Protein AF-A0ABD5U3G5-F1 (afdb_monomer_lite)

Structure (mmCIF, N/CA/C/O backbone):
data_AF-A0ABD5U3G5-F1
#
_entry.id   AF-A0ABD5U3G5-F1
#
loop_
_atom_site.group_PDB
_atom_site.id
_atom_site.type_symbol
_atom_site.label_atom_id
_atom_site.label_alt_id
_atom_site.label_comp_id
_atom_site.label_asym_id
_atom_site.label_entity_id
_atom_site.label_seq_id
_atom_site.pdbx_PDB_ins_code
_atom_site.Cartn_x
_atom_site.Cartn_y
_atom_site.Cartn_z
_atom_site.occupancy
_atom_site.B_iso_or_equiv
_atom_site.auth_seq_id
_atom_site.auth_comp_id
_atom_site.auth_asym_id
_atom_site.auth_atom_id
_atom_site.pdbx_PDB_model_num
ATOM 1 N N . MET A 1 1 ? -28.315 13.742 -35.096 1.00 43.50 1 MET A N 1
ATOM 2 C CA . MET A 1 1 ? -27.870 12.475 -34.484 1.00 43.50 1 MET A CA 1
ATOM 3 C C . MET A 1 1 ? -26.428 12.703 -34.050 1.00 43.50 1 MET A C 1
ATOM 5 O O . MET A 1 1 ? -25.585 12.819 -34.932 1.00 43.50 1 MET A O 1
ATOM 9 N N . PRO A 1 2 ? -26.158 12.966 -32.762 1.00 49.44 2 PRO A N 1
ATOM 10 C CA . PRO A 1 2 ? -24.790 13.117 -32.266 1.00 49.44 2 PRO A CA 1
ATOM 11 C C . PRO A 1 2 ? -24.077 11.754 -32.310 1.00 49.44 2 PRO A C 1
ATOM 13 O O . PRO A 1 2 ? -24.725 10.754 -32.003 1.00 49.44 2 PRO A O 1
ATOM 16 N N . PRO A 1 3 ? -22.793 11.673 -32.699 1.00 49.41 3 PRO A N 1
ATOM 17 C CA . PRO A 1 3 ? -22.022 10.458 -32.494 1.00 49.41 3 PRO A CA 1
ATOM 18 C C . PRO A 1 3 ? -21.779 10.291 -30.993 1.00 49.41 3 PRO A C 1
ATOM 20 O O . PRO A 1 3 ? -21.272 11.191 -30.320 1.00 49.41 3 PRO A O 1
ATOM 23 N N . GLU A 1 4 ? -22.221 9.149 -30.482 1.00 47.16 4 GLU A N 1
ATOM 24 C CA . GLU A 1 4 ? -21.995 8.691 -29.122 1.00 47.16 4 GLU A CA 1
ATOM 25 C C . GLU A 1 4 ? -20.489 8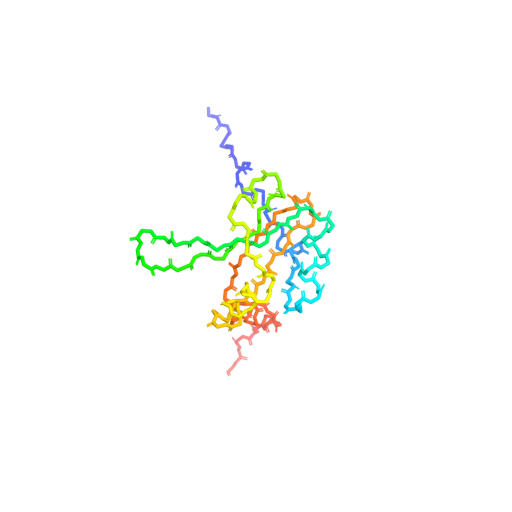.679 -28.853 1.00 47.16 4 GLU A C 1
ATOM 27 O O . GLU A 1 4 ? -19.680 8.172 -29.632 1.00 47.16 4 GLU A O 1
ATOM 32 N N . ASN A 1 5 ? -20.105 9.364 -27.783 1.00 41.62 5 ASN A N 1
ATOM 33 C CA . ASN A 1 5 ? -18.726 9.545 -27.380 1.00 41.62 5 ASN A CA 1
ATOM 34 C C . ASN A 1 5 ? -18.266 8.249 -26.688 1.00 41.62 5 ASN A C 1
ATOM 36 O O . ASN A 1 5 ? -18.195 8.179 -25.466 1.00 41.62 5 ASN A O 1
ATOM 40 N N . ASP A 1 6 ? -17.974 7.215 -27.481 1.00 45.47 6 ASP A N 1
ATOM 41 C CA . ASP A 1 6 ? -17.395 5.916 -27.081 1.00 45.47 6 ASP A CA 1
ATOM 42 C C . ASP A 1 6 ? -15.924 6.029 -26.605 1.00 45.47 6 ASP A C 1
ATOM 44 O O . ASP A 1 6 ? -15.145 5.077 -26.643 1.00 45.47 6 ASP A O 1
ATOM 48 N N . THR A 1 7 ? -15.498 7.209 -26.146 1.00 48.06 7 THR A N 1
ATOM 49 C CA . THR A 1 7 ? -14.102 7.478 -25.764 1.00 48.06 7 THR A CA 1
ATOM 50 C C . THR A 1 7 ? -13.789 7.061 -24.318 1.00 48.06 7 THR A C 1
ATOM 52 O O . THR A 1 7 ? -12.621 6.986 -23.950 1.00 48.06 7 THR A O 1
ATOM 55 N N . ASP A 1 8 ? -14.791 6.703 -23.505 1.00 43.62 8 ASP A N 1
ATOM 56 C CA . ASP A 1 8 ? -14.601 6.314 -22.091 1.00 43.62 8 ASP A CA 1
ATOM 57 C C . ASP A 1 8 ? -14.255 4.821 -21.889 1.00 43.62 8 ASP A C 1
ATOM 59 O O . ASP A 1 8 ? -14.108 4.332 -20.773 1.00 43.62 8 ASP A O 1
ATOM 63 N N . ARG A 1 9 ? -14.095 4.059 -22.979 1.00 43.69 9 ARG A N 1
ATOM 64 C CA . ARG A 1 9 ? -13.628 2.659 -22.954 1.00 43.69 9 ARG A CA 1
ATOM 65 C C . ARG A 1 9 ? -12.239 2.476 -23.550 1.00 43.69 9 ARG A C 1
ATOM 67 O O . ARG A 1 9 ? -11.877 1.359 -23.921 1.00 43.69 9 ARG A O 1
ATOM 74 N N . GLN A 1 10 ? -11.437 3.541 -23.623 1.00 46.03 10 GLN A N 1
ATOM 75 C CA . GLN A 1 10 ? -10.003 3.403 -23.874 1.00 46.03 10 GLN A CA 1
ATOM 76 C C . GLN A 1 10 ? -9.354 2.660 -22.704 1.00 46.03 10 GLN A C 1
ATOM 78 O O . GLN A 1 10 ? -8.907 3.246 -21.725 1.00 46.03 10 GLN A O 1
ATOM 83 N N . ALA A 1 11 ? -9.386 1.334 -22.824 1.00 44.84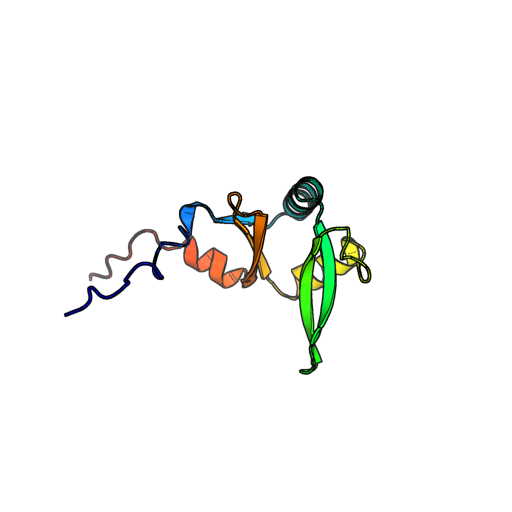 11 ALA A N 1
ATOM 84 C CA . ALA A 1 11 ? -8.298 0.426 -22.539 1.00 44.84 11 ALA A CA 1
ATOM 85 C C . ALA A 1 11 ? -7.313 0.975 -21.499 1.00 44.84 11 ALA A C 1
ATOM 87 O O . ALA A 1 11 ? -6.225 1.444 -21.833 1.00 44.84 11 ALA A O 1
ATOM 88 N N . ARG A 1 12 ? -7.656 0.825 -20.213 1.00 46.56 12 ARG A N 1
ATOM 89 C CA . ARG A 1 12 ? -6.617 0.406 -19.270 1.00 46.56 12 ARG A CA 1
ATOM 90 C C . ARG A 1 12 ? -6.104 -0.904 -19.830 1.00 46.56 12 ARG A C 1
ATOM 92 O O . ARG A 1 12 ? -6.765 -1.919 -19.673 1.00 46.56 12 ARG A O 1
ATOM 99 N N . ASP A 1 13 ? -5.042 -0.826 -20.616 1.00 47.34 13 ASP A N 1
ATOM 100 C CA . ASP A 1 13 ? -4.378 -1.974 -21.199 1.00 47.34 13 ASP A CA 1
ATOM 101 C C . ASP A 1 13 ? -3.798 -2.755 -20.013 1.00 47.34 13 ASP A C 1
ATOM 103 O O . ASP A 1 13 ? -2.797 -2.315 -19.439 1.00 47.34 13 ASP A O 1
ATOM 107 N N . PRO A 1 14 ? -4.424 -3.865 -19.574 1.00 51.81 14 PRO A N 1
ATOM 108 C CA . PRO A 1 14 ? -3.932 -4.600 -18.411 1.00 51.81 14 PRO A CA 1
ATOM 109 C C . PRO A 1 14 ? -2.531 -5.172 -18.682 1.00 51.81 14 PRO A C 1
ATOM 111 O O . PRO A 1 14 ? -1.823 -5.543 -17.754 1.00 51.81 14 PRO A O 1
ATOM 114 N N . SER A 1 15 ? -2.094 -5.184 -19.950 1.00 51.44 15 SER A N 1
ATOM 115 C CA . SER A 1 15 ? -0.751 -5.576 -20.379 1.00 51.44 15 SER A CA 1
ATOM 116 C C . SER A 1 15 ? 0.353 -4.609 -19.928 1.00 51.44 15 SER A C 1
ATOM 118 O O . SER A 1 15 ? 1.524 -4.980 -19.981 1.00 51.44 15 SER A O 1
ATOM 120 N N . ALA A 1 16 ? 0.022 -3.373 -19.525 1.00 58.91 16 ALA A N 1
ATOM 121 C CA . ALA A 1 16 ? 0.985 -2.410 -18.974 1.00 58.91 16 ALA A CA 1
ATOM 122 C C . ALA A 1 16 ? 1.052 -2.436 -17.436 1.00 58.91 16 ALA A C 1
ATOM 124 O O . ALA A 1 16 ? 1.950 -1.823 -16.845 1.00 58.91 16 ALA A O 1
ATOM 125 N N . GLU A 1 17 ? 0.114 -3.137 -16.794 1.00 71.75 17 GLU A N 1
ATOM 126 C CA . GLU A 1 17 ? 0.102 -3.334 -15.353 1.00 71.75 17 GLU A CA 1
ATOM 127 C C . GLU A 1 17 ? 1.052 -4.476 -14.988 1.00 71.75 17 GLU A C 1
ATOM 129 O O . GLU A 1 17 ? 0.977 -5.586 -15.514 1.00 71.75 17 GLU A O 1
ATOM 134 N N . HIS A 1 18 ? 1.964 -4.205 -14.062 1.00 76.44 18 HIS A N 1
ATOM 135 C CA . HIS A 1 18 ? 2.900 -5.200 -13.562 1.00 76.44 18 HIS A CA 1
ATOM 136 C C . HIS A 1 18 ? 2.569 -5.528 -12.113 1.00 76.44 18 HIS A C 1
ATOM 138 O O . HIS A 1 18 ? 2.535 -4.639 -11.263 1.00 76.44 18 HIS A O 1
ATOM 144 N N . ALA A 1 19 ? 2.359 -6.814 -11.833 1.00 80.31 19 ALA A N 1
ATOM 145 C CA . ALA A 1 19 ? 2.253 -7.299 -10.467 1.00 80.31 19 ALA A CA 1
ATOM 146 C C . ALA A 1 19 ? 3.635 -7.300 -9.806 1.00 80.31 19 ALA A C 1
ATOM 148 O O . ALA A 1 19 ? 4.574 -7.925 -10.305 1.00 80.31 19 ALA A O 1
ATOM 149 N N . LEU A 1 20 ? 3.743 -6.601 -8.682 1.00 82.94 20 LEU A N 1
ATOM 150 C CA . LEU A 1 20 ? 4.876 -6.644 -7.776 1.00 82.94 20 LEU A CA 1
ATOM 151 C C . LEU A 1 20 ? 4.443 -7.429 -6.539 1.00 82.94 20 LEU A C 1
ATOM 153 O O . LEU A 1 20 ? 3.604 -6.969 -5.771 1.00 82.94 20 LEU A O 1
ATOM 157 N N . SER A 1 21 ? 5.008 -8.622 -6.372 1.00 74.19 21 SER A N 1
ATOM 158 C CA . SER A 1 21 ? 4.735 -9.484 -5.214 1.00 74.19 21 SER A CA 1
ATOM 159 C C . SER A 1 21 ? 5.893 -9.490 -4.212 1.00 74.19 21 SER A C 1
ATOM 161 O O . SER A 1 21 ? 5.699 -9.798 -3.043 1.00 74.19 21 SER A O 1
ATOM 163 N N . GLU A 1 22 ? 7.108 -9.144 -4.647 1.0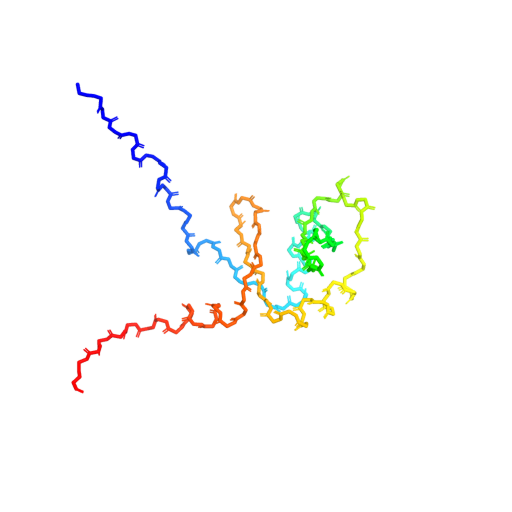0 85.00 22 GLU A N 1
ATOM 164 C CA . GLU A 1 22 ? 8.288 -9.132 -3.781 1.00 85.00 22 GLU A CA 1
ATOM 165 C C . GLU A 1 22 ? 8.418 -7.799 -3.038 1.00 85.00 22 GLU A C 1
ATOM 167 O O . GLU A 1 22 ? 8.394 -6.732 -3.660 1.00 85.00 22 GLU A O 1
ATOM 172 N N . ARG A 1 23 ? 8.638 -7.857 -1.715 1.00 90.06 23 ARG A N 1
ATOM 173 C CA . ARG A 1 23 ? 8.785 -6.674 -0.845 1.00 90.06 23 ARG A CA 1
ATOM 174 C C . ARG A 1 23 ? 9.812 -5.677 -1.389 1.00 90.06 23 ARG A C 1
ATOM 176 O O . ARG A 1 23 ? 9.492 -4.512 -1.600 1.00 90.06 23 ARG A O 1
ATOM 183 N N . SER A 1 24 ? 11.000 -6.161 -1.754 1.00 89.50 24 SER A N 1
ATOM 184 C CA . SER A 1 24 ? 12.072 -5.319 -2.301 1.00 89.50 24 SER A CA 1
ATOM 185 C C . SER A 1 24 ? 11.713 -4.668 -3.642 1.00 89.50 24 SER A C 1
ATOM 187 O O . SER A 1 24 ? 12.171 -3.562 -3.928 1.00 89.50 24 SER A O 1
ATOM 189 N N . ALA A 1 25 ? 10.881 -5.315 -4.464 1.00 89.12 25 ALA A N 1
ATOM 190 C CA . ALA A 1 25 ? 10.418 -4.737 -5.723 1.00 89.12 25 ALA A CA 1
ATOM 191 C C . ALA A 1 25 ? 9.379 -3.628 -5.485 1.00 89.12 25 ALA A C 1
ATOM 193 O O . ALA A 1 25 ? 9.427 -2.589 -6.145 1.00 89.12 25 ALA A O 1
ATOM 194 N N . ILE A 1 26 ? 8.485 -3.825 -4.511 1.00 90.25 26 ILE A N 1
ATOM 195 C CA . ILE A 1 26 ? 7.503 -2.824 -4.075 1.00 90.25 26 ILE A CA 1
ATOM 196 C C . ILE A 1 26 ? 8.214 -1.599 -3.487 1.00 90.25 26 ILE A C 1
ATOM 198 O O . ILE A 1 26 ? 7.927 -0.473 -3.894 1.00 90.25 26 ILE A O 1
ATOM 202 N N . GLU A 1 27 ? 9.179 -1.806 -2.587 1.00 91.94 27 GLU A N 1
ATOM 203 C CA . GLU A 1 27 ? 9.985 -0.731 -1.996 1.00 91.94 27 GLU A CA 1
ATOM 204 C C . GLU A 1 27 ? 10.765 0.044 -3.060 1.00 91.94 27 GLU A C 1
ATOM 206 O O . GLU A 1 27 ? 10.749 1.275 -3.069 1.00 91.94 27 GLU A O 1
ATOM 211 N N . GLY A 1 28 ? 11.417 -0.666 -3.987 1.00 90.75 28 GLY A N 1
ATOM 212 C CA . GLY A 1 28 ? 12.184 -0.052 -5.068 1.00 90.75 28 GLY A CA 1
ATOM 213 C C . GLY A 1 28 ? 11.315 0.799 -5.994 1.00 90.75 28 GLY A C 1
ATOM 214 O O . GLY A 1 28 ? 11.685 1.927 -6.325 1.00 90.75 28 GLY A O 1
ATOM 215 N N . TRP A 1 29 ? 10.135 0.296 -6.371 1.00 90.12 29 TRP A N 1
ATOM 216 C CA . TRP A 1 29 ? 9.177 1.064 -7.165 1.00 90.12 29 TRP A CA 1
ATOM 217 C C . TRP A 1 29 ? 8.658 2.285 -6.400 1.00 90.12 29 TRP A C 1
ATOM 219 O O . TRP A 1 29 ? 8.685 3.392 -6.934 1.00 90.12 29 TRP A O 1
ATOM 229 N N . ALA A 1 30 ? 8.243 2.112 -5.143 1.00 90.69 30 ALA A N 1
ATOM 230 C CA . ALA A 1 30 ? 7.728 3.208 -4.331 1.00 90.69 30 ALA A CA 1
ATOM 231 C C . ALA A 1 30 ? 8.790 4.292 -4.105 1.00 90.69 30 ALA A C 1
ATOM 233 O O . ALA A 1 30 ? 8.480 5.475 -4.208 1.00 90.69 30 ALA A O 1
ATOM 234 N N . ALA A 1 31 ? 10.052 3.918 -3.882 1.00 90.69 31 ALA A N 1
ATOM 235 C CA . ALA A 1 31 ? 11.153 4.869 -3.767 1.00 90.69 31 ALA A CA 1
ATOM 236 C C . ALA A 1 31 ? 11.371 5.664 -5.066 1.00 90.69 31 ALA A C 1
ATOM 238 O O . ALA A 1 31 ? 11.522 6.885 -5.018 1.00 90.69 31 ALA A O 1
ATOM 239 N N . ALA A 1 32 ? 11.340 4.997 -6.225 1.00 89.38 32 ALA A N 1
ATOM 240 C CA . ALA A 1 32 ? 11.459 5.656 -7.526 1.00 89.38 32 ALA A CA 1
ATOM 241 C C . ALA A 1 32 ? 10.282 6.610 -7.804 1.00 89.38 32 ALA A C 1
ATOM 243 O O . ALA A 1 32 ? 10.491 7.719 -8.293 1.00 89.38 32 ALA A O 1
ATOM 244 N N . ALA A 1 33 ? 9.069 6.203 -7.427 1.00 88.00 33 ALA A N 1
ATOM 245 C CA . ALA A 1 33 ? 7.841 6.981 -7.566 1.00 88.00 33 ALA A CA 1
ATOM 246 C C . ALA A 1 33 ? 7.623 8.007 -6.435 1.00 88.00 33 ALA A C 1
ATOM 248 O O . ALA A 1 33 ? 6.584 8.662 -6.408 1.00 88.00 33 ALA A O 1
ATOM 249 N N . ARG A 1 34 ? 8.571 8.139 -5.490 1.00 91.38 34 ARG A N 1
ATOM 250 C CA . ARG A 1 34 ? 8.474 9.004 -4.295 1.00 91.38 34 ARG A CA 1
ATOM 251 C C . ARG A 1 34 ? 7.215 8.773 -3.457 1.00 91.38 34 ARG A C 1
ATOM 253 O O . ARG A 1 34 ? 6.638 9.698 -2.892 1.00 91.38 34 ARG A O 1
ATOM 260 N N . LYS A 1 35 ? 6.798 7.515 -3.351 1.00 92.19 35 LYS A N 1
ATOM 261 C CA . LYS A 1 35 ? 5.652 7.088 -2.554 1.00 92.19 35 LYS A CA 1
ATOM 262 C C . LYS A 1 35 ? 6.082 6.520 -1.205 1.00 92.19 35 LYS A C 1
ATOM 264 O O . LYS A 1 35 ? 7.171 5.966 -1.045 1.00 92.19 35 LYS A O 1
ATOM 269 N N . ARG A 1 36 ? 5.195 6.642 -0.223 1.00 93.19 36 ARG A N 1
ATOM 270 C CA . ARG A 1 36 ? 5.345 6.133 1.140 1.00 93.19 36 ARG A CA 1
ATOM 271 C C . ARG A 1 36 ? 4.144 5.269 1.520 1.00 93.19 36 ARG A C 1
ATOM 273 O O . ARG A 1 36 ? 3.017 5.620 1.160 1.00 93.19 36 ARG A O 1
ATOM 280 N N . PRO A 1 37 ? 4.364 4.174 2.262 1.00 94.44 37 PRO A N 1
ATOM 281 C CA . PRO A 1 37 ? 3.283 3.321 2.727 1.00 94.44 37 PRO A CA 1
ATOM 282 C C . PRO A 1 37 ? 2.456 4.037 3.785 1.00 94.44 37 PRO A C 1
ATOM 284 O O . PRO A 1 37 ? 2.987 4.629 4.725 1.00 94.44 37 PRO A O 1
ATOM 287 N N . VAL A 1 38 ? 1.140 3.962 3.636 1.00 92.94 38 VAL A N 1
ATOM 288 C CA . VAL A 1 38 ? 0.176 4.465 4.609 1.00 92.94 38 VAL A CA 1
ATOM 289 C C . VAL A 1 38 ? -0.864 3.402 4.898 1.00 92.94 38 VAL A C 1
ATOM 291 O O . VAL A 1 38 ? -1.203 2.561 4.063 1.00 92.94 38 VAL A O 1
ATOM 294 N N . VAL A 1 39 ? -1.388 3.472 6.112 1.00 89.50 39 VAL A N 1
ATOM 295 C CA . VAL A 1 39 ? -2.430 2.579 6.595 1.00 89.50 39 VAL A CA 1
ATOM 296 C C . VAL A 1 39 ? -3.556 3.449 7.123 1.00 89.50 39 VAL A C 1
ATOM 298 O O . VAL A 1 39 ? -3.358 4.269 8.020 1.00 89.50 39 VAL A O 1
ATOM 301 N N . ALA A 1 40 ? -4.743 3.300 6.544 1.00 87.31 40 ALA A N 1
ATOM 302 C CA . ALA A 1 40 ? -5.914 4.074 6.921 1.00 87.31 40 ALA A CA 1
ATOM 303 C C . ALA A 1 40 ? -7.012 3.154 7.449 1.00 87.31 40 ALA A C 1
ATOM 305 O O . ALA A 1 40 ? -7.441 2.224 6.770 1.00 87.31 40 ALA A O 1
ATOM 306 N N . ALA A 1 41 ? -7.514 3.441 8.648 1.00 84.44 41 ALA A N 1
ATOM 307 C CA . ALA A 1 41 ? -8.756 2.841 9.109 1.00 84.44 41 ALA A CA 1
ATOM 308 C C . ALA A 1 41 ? -9.924 3.420 8.301 1.00 84.44 41 ALA A C 1
ATOM 310 O O . ALA A 1 41 ? -10.044 4.635 8.125 1.00 84.44 41 ALA A O 1
ATOM 311 N N . THR A 1 42 ? -10.786 2.543 7.808 1.00 83.19 42 THR A N 1
ATOM 312 C CA . THR A 1 42 ? -12.023 2.923 7.130 1.00 83.19 42 THR A CA 1
ATOM 313 C C . THR A 1 42 ? -13.167 3.026 8.145 1.00 83.19 42 THR A C 1
ATOM 315 O O . THR A 1 42 ? -13.134 2.350 9.177 1.00 83.19 42 THR A O 1
ATOM 318 N N . PRO A 1 43 ? -14.220 3.817 7.865 1.00 80.19 43 PRO A N 1
ATOM 319 C CA . PRO A 1 43 ? -15.390 3.922 8.744 1.00 80.19 43 PRO A CA 1
ATOM 320 C C . PRO A 1 43 ? -16.103 2.586 9.021 1.00 80.19 43 PRO A C 1
ATOM 322 O O . PRO A 1 43 ? -16.851 2.489 9.986 1.00 80.19 43 PRO A O 1
ATOM 325 N N . GLY A 1 44 ? -15.868 1.560 8.195 1.00 78.69 44 GLY A N 1
ATOM 326 C CA . GLY A 1 44 ? -16.408 0.209 8.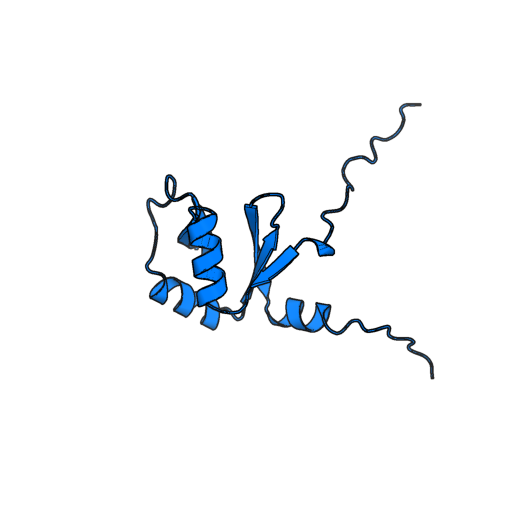371 1.00 78.69 44 GLY A CA 1
ATOM 327 C C . GLY A 1 44 ? -15.590 -0.697 9.297 1.00 78.69 44 GLY A C 1
ATOM 328 O O . GLY A 1 44 ? -15.904 -1.876 9.405 1.00 78.69 44 GLY A O 1
ATOM 329 N N . GLY A 1 45 ? -14.529 -0.187 9.933 1.00 80.44 45 GLY A N 1
ATOM 330 C CA . GLY A 1 45 ? -13.649 -0.977 10.804 1.00 80.44 45 GLY A CA 1
ATOM 331 C C . GLY A 1 45 ? -12.598 -1.808 10.059 1.00 80.44 45 GLY A C 1
ATOM 332 O O . GLY A 1 45 ? -11.794 -2.484 10.694 1.00 80.44 45 GLY A O 1
ATOM 333 N N . SER A 1 46 ? -12.564 -1.743 8.726 1.00 82.19 46 SER A N 1
ATOM 334 C CA . SER A 1 46 ? -11.523 -2.367 7.904 1.00 82.19 46 SER A CA 1
ATOM 335 C C . SER A 1 46 ? -10.308 -1.454 7.777 1.00 82.19 46 SER A C 1
ATOM 337 O O . SER A 1 46 ? -10.432 -0.227 7.825 1.00 82.19 46 SER A O 1
ATOM 339 N N . VAL A 1 47 ? -9.141 -2.042 7.549 1.00 85.06 47 VAL A N 1
ATOM 340 C CA . VAL A 1 47 ? -7.903 -1.312 7.281 1.00 85.06 47 VAL A CA 1
ATOM 341 C C . VAL A 1 47 ? -7.655 -1.273 5.775 1.00 85.06 47 VAL A C 1
ATOM 343 O O . VAL A 1 47 ? -7.780 -2.287 5.097 1.00 85.06 47 VAL A O 1
ATOM 346 N N . ARG A 1 48 ? -7.307 -0.098 5.250 1.00 87.94 48 ARG A N 1
ATOM 347 C CA . ARG A 1 48 ? -6.894 0.108 3.862 1.00 87.94 48 ARG A CA 1
ATOM 348 C C . ARG A 1 48 ? -5.394 0.367 3.811 1.00 87.94 48 ARG A C 1
ATOM 350 O O . ARG A 1 48 ? -4.902 1.294 4.456 1.00 87.94 48 ARG A O 1
ATOM 357 N N . LEU A 1 49 ? -4.711 -0.433 3.004 1.00 89.81 49 LEU A N 1
ATOM 358 C CA . LEU A 1 49 ? -3.316 -0.243 2.625 1.00 89.81 49 LEU A CA 1
ATOM 359 C C . LEU A 1 49 ? -3.242 0.701 1.427 1.00 89.81 49 LEU A C 1
ATOM 361 O O . LEU A 1 49 ? -4.049 0.586 0.501 1.00 89.81 49 LEU A O 1
ATOM 365 N N . ASP A 1 50 ? -2.306 1.646 1.451 1.00 91.81 50 ASP A N 1
ATOM 366 C CA . ASP A 1 50 ? -2.076 2.536 0.317 1.00 91.81 50 ASP A CA 1
ATOM 367 C C . ASP A 1 50 ? -0.620 3.018 0.224 1.00 91.81 50 ASP A C 1
ATOM 369 O O . ASP A 1 50 ? 0.156 2.895 1.173 1.00 91.81 50 ASP A O 1
ATOM 373 N N . LEU A 1 51 ? -0.260 3.584 -0.929 1.00 92.38 51 LEU A N 1
ATOM 374 C CA . LEU A 1 51 ? 1.036 4.203 -1.206 1.00 92.38 51 LEU A CA 1
ATOM 375 C C . LEU A 1 51 ? 0.802 5.627 -1.722 1.00 92.38 51 LEU A C 1
ATOM 377 O O . LEU A 1 51 ? 0.358 5.827 -2.850 1.00 92.38 51 LEU A O 1
ATOM 381 N N . VAL A 1 52 ? 1.090 6.633 -0.904 1.00 91.31 52 VAL A N 1
ATOM 382 C CA . VAL A 1 52 ? 0.835 8.049 -1.240 1.00 91.31 52 VAL A CA 1
ATOM 383 C C . VAL A 1 52 ? 2.135 8.791 -1.501 1.00 91.31 52 VAL A C 1
ATOM 385 O O . VAL A 1 52 ? 3.187 8.332 -1.068 1.00 91.31 52 VAL A O 1
ATOM 388 N N . ASP A 1 53 ? 2.075 9.927 -2.196 1.00 90.50 53 ASP A N 1
ATOM 389 C CA . ASP A 1 53 ? 3.248 10.784 -2.402 1.00 90.50 53 ASP A CA 1
ATOM 390 C C . ASP A 1 53 ? 3.877 11.176 -1.055 1.00 90.50 53 ASP A C 1
ATOM 392 O O . ASP A 1 53 ? 3.170 11.412 -0.073 1.00 90.50 53 ASP A O 1
ATOM 396 N N . GLU A 1 54 ? 5.208 11.249 -0.996 1.00 87.75 54 GLU A N 1
ATOM 397 C CA . GLU A 1 54 ? 5.948 11.611 0.217 1.00 87.75 54 GLU A CA 1
ATOM 398 C C . GLU A 1 54 ? 5.470 12.933 0.838 1.00 87.75 54 GLU A C 1
ATOM 400 O O . GLU A 1 54 ? 5.532 13.091 2.058 1.00 87.75 54 GLU A O 1
ATOM 405 N N . ARG A 1 55 ? 4.949 13.857 0.020 1.00 86.75 55 ARG A N 1
ATOM 406 C CA . ARG A 1 55 ? 4.424 15.158 0.458 1.00 86.75 55 ARG A CA 1
ATOM 407 C C . ARG A 1 55 ? 3.097 15.038 1.200 1.00 86.75 55 ARG A C 1
ATOM 409 O O . ARG A 1 55 ? 2.831 15.836 2.094 1.00 86.75 55 ARG A O 1
ATOM 416 N N . ASP A 1 56 ? 2.300 14.032 0.858 1.00 83.75 56 ASP A N 1
ATOM 417 C CA . ASP A 1 56 ? 0.991 13.756 1.457 1.00 83.75 56 ASP A CA 1
ATOM 418 C C . ASP A 1 56 ? 1.071 12.691 2.569 1.00 83.75 56 ASP A C 1
ATOM 420 O O . ASP A 1 56 ? 0.101 12.432 3.289 1.00 83.75 56 ASP A O 1
ATOM 424 N N . ALA A 1 57 ? 2.254 12.104 2.774 1.00 81.94 57 ALA A N 1
ATOM 425 C CA . ALA A 1 57 ? 2.525 10.991 3.680 1.00 81.94 57 ALA A CA 1
ATOM 426 C C . ALA A 1 57 ? 2.607 11.381 5.171 1.00 81.94 57 ALA A C 1
ATOM 428 O O . ALA A 1 57 ? 3.385 10.819 5.939 1.00 81.94 57 ALA A O 1
ATOM 429 N N . SER A 1 58 ? 1.764 12.313 5.618 1.00 81.00 58 SER A N 1
ATOM 430 C CA . SER A 1 58 ? 1.674 12.745 7.026 1.00 81.00 58 SER A CA 1
ATOM 431 C C . SER A 1 58 ? 1.351 11.608 8.010 1.00 81.00 58 SER A C 1
ATOM 433 O O . SER A 1 58 ? 1.590 11.737 9.208 1.00 81.00 58 SER A O 1
ATOM 435 N N . ARG A 1 59 ? 0.812 10.491 7.504 1.00 82.12 59 ARG A N 1
ATOM 436 C CA . ARG A 1 59 ? 0.489 9.263 8.247 1.00 82.12 59 ARG A CA 1
ATOM 437 C C . ARG A 1 59 ? 1.256 8.049 7.718 1.00 82.12 59 ARG A C 1
ATOM 439 O O . ARG A 1 59 ? 0.722 6.940 7.722 1.00 82.12 59 ARG A O 1
ATOM 446 N N . ALA A 1 60 ? 2.462 8.273 7.195 1.00 89.38 60 ALA A N 1
ATOM 447 C CA . ALA A 1 60 ? 3.331 7.186 6.771 1.00 89.38 60 ALA A CA 1
ATOM 448 C C . ALA A 1 60 ? 3.546 6.196 7.917 1.00 89.38 60 ALA A C 1
ATOM 450 O O . ALA A 1 60 ? 3.728 6.598 9.067 1.00 89.38 60 ALA A O 1
ATOM 451 N N . VAL A 1 61 ? 3.539 4.913 7.581 1.00 92.12 61 VAL A N 1
ATOM 452 C CA . VAL A 1 61 ? 3.959 3.842 8.484 1.00 92.12 61 VAL A CA 1
ATOM 453 C C . VAL A 1 61 ? 5.324 3.321 8.053 1.00 92.12 61 VAL A C 1
ATOM 455 O O . VAL A 1 61 ? 5.776 3.575 6.937 1.00 92.12 61 VAL A O 1
ATOM 458 N N . ASP A 1 62 ? 5.983 2.564 8.918 1.00 92.81 62 ASP A N 1
ATOM 459 C CA . ASP A 1 62 ? 7.181 1.830 8.529 1.00 92.81 62 ASP A CA 1
ATOM 460 C C . ASP A 1 62 ? 6.845 0.699 7.549 1.00 92.81 62 ASP A C 1
ATOM 462 O O . ASP A 1 62 ? 5.781 0.075 7.627 1.00 92.81 62 ASP A O 1
ATOM 466 N N . TRP A 1 63 ? 7.786 0.397 6.652 1.00 92.69 63 TRP A N 1
ATOM 467 C CA . TRP A 1 63 ? 7.646 -0.683 5.671 1.00 92.69 63 TRP A CA 1
ATOM 468 C C . TRP A 1 63 ? 7.369 -2.039 6.317 1.00 92.69 63 TRP A C 1
ATOM 470 O O . TRP A 1 63 ? 6.565 -2.803 5.797 1.00 92.69 63 TRP A O 1
ATOM 480 N N . ASP A 1 64 ? 7.971 -2.322 7.471 1.00 93.62 64 ASP A N 1
ATOM 481 C CA . ASP A 1 64 ? 7.748 -3.576 8.195 1.00 93.62 64 ASP A CA 1
ATOM 482 C C . ASP A 1 64 ? 6.290 -3.719 8.674 1.00 93.62 64 ASP A C 1
ATOM 484 O O . ASP A 1 64 ? 5.643 -4.744 8.446 1.00 93.62 64 ASP A O 1
ATOM 488 N N . THR A 1 65 ? 5.723 -2.640 9.229 1.00 92.00 65 THR A N 1
ATOM 489 C CA . THR A 1 65 ? 4.305 -2.580 9.622 1.00 92.00 65 THR A CA 1
ATOM 490 C C . THR A 1 65 ? 3.395 -2.744 8.408 1.00 92.00 65 THR A C 1
ATOM 492 O O . THR A 1 65 ? 2.423 -3.500 8.448 1.00 92.00 65 THR A O 1
ATOM 495 N N . PHE A 1 66 ? 3.713 -2.053 7.312 1.00 93.62 66 PHE A N 1
ATOM 496 C CA . PHE A 1 66 ? 2.958 -2.158 6.070 1.00 93.62 66 PHE A CA 1
ATOM 497 C C . PHE A 1 66 ? 2.969 -3.587 5.522 1.00 93.62 66 PHE A C 1
ATOM 499 O O . PHE A 1 66 ? 1.907 -4.131 5.225 1.00 93.62 66 PHE A O 1
ATOM 506 N N . PHE A 1 67 ? 4.144 -4.215 5.434 1.00 92.38 67 PHE A N 1
ATOM 507 C CA . PHE A 1 67 ? 4.270 -5.567 4.901 1.00 92.38 67 PHE A CA 1
ATOM 508 C C . PHE A 1 67 ? 3.645 -6.623 5.804 1.00 92.38 67 PHE A C 1
ATOM 510 O O . PHE A 1 67 ? 3.076 -7.580 5.296 1.00 92.38 67 PHE A O 1
ATOM 517 N N . THR A 1 68 ? 3.654 -6.423 7.122 1.00 91.88 68 THR A N 1
ATOM 518 C CA . THR A 1 68 ? 2.918 -7.292 8.050 1.00 91.88 68 THR A CA 1
ATOM 519 C C . THR A 1 68 ? 1.426 -7.332 7.710 1.00 91.88 68 THR A C 1
ATOM 521 O O . THR A 1 68 ? 0.825 -8.403 7.677 1.00 91.88 68 THR A O 1
ATOM 524 N N . LEU A 1 69 ? 0.824 -6.175 7.421 1.00 90.88 69 LEU A N 1
ATOM 525 C CA . LEU A 1 69 ? -0.588 -6.095 7.042 1.00 90.88 69 LEU A CA 1
ATOM 526 C C . LEU A 1 69 ? -0.840 -6.560 5.604 1.00 90.88 69 LEU A C 1
ATOM 528 O O . LEU A 1 69 ? -1.877 -7.155 5.334 1.00 90.88 69 LEU A O 1
ATOM 532 N N . TYR A 1 70 ? 0.094 -6.290 4.696 1.00 89.25 70 TYR A N 1
ATOM 533 C CA . TYR A 1 70 ? 0.041 -6.727 3.303 1.00 89.25 70 TYR A CA 1
ATOM 534 C C . TYR A 1 70 ? 0.038 -8.256 3.189 1.00 89.25 70 TYR A C 1
ATOM 536 O O . TYR A 1 70 ? -0.848 -8.810 2.545 1.00 89.25 70 TYR A O 1
ATOM 544 N N . ASP A 1 71 ? 0.970 -8.935 3.865 1.00 88.25 71 ASP A N 1
ATOM 545 C CA . ASP A 1 71 ? 1.029 -10.401 3.908 1.00 88.25 71 ASP A CA 1
ATOM 546 C C . ASP A 1 71 ? -0.213 -10.990 4.593 1.00 88.25 71 ASP A C 1
ATOM 548 O O . ASP A 1 71 ? -0.759 -11.988 4.135 1.00 88.25 71 ASP A O 1
ATOM 552 N N . ALA A 1 72 ? -0.711 -10.353 5.660 1.00 88.56 72 ALA A N 1
ATOM 553 C CA . ALA A 1 72 ? -1.933 -10.799 6.330 1.00 88.56 72 ALA A CA 1
ATOM 554 C C . ALA A 1 72 ? -3.197 -10.649 5.463 1.00 88.56 72 ALA A C 1
ATOM 556 O O . ALA A 1 72 ? -4.173 -11.366 5.685 1.00 88.56 72 ALA A O 1
ATOM 557 N N . ALA A 1 73 ? -3.198 -9.710 4.514 1.00 85.06 73 ALA A N 1
ATOM 558 C CA . ALA A 1 73 ? -4.316 -9.462 3.612 1.00 85.06 73 ALA A CA 1
ATOM 559 C C . ALA A 1 73 ? -4.297 -10.347 2.351 1.00 85.06 73 ALA A C 1
ATOM 561 O O . ALA A 1 73 ? -5.279 -10.322 1.618 1.00 85.06 73 ALA A O 1
ATOM 562 N N . ASP A 1 74 ? -3.217 -11.103 2.102 1.00 85.50 74 ASP A N 1
ATOM 563 C CA . ASP A 1 74 ? -3.017 -11.932 0.899 1.00 85.50 74 ASP A CA 1
ATOM 564 C C . ASP A 1 74 ? -3.292 -11.156 -0.405 1.00 85.50 74 ASP A C 1
ATOM 566 O O . ASP A 1 74 ? -4.032 -11.584 -1.289 1.00 85.50 74 ASP A O 1
ATOM 570 N N . VAL A 1 75 ? -2.723 -9.950 -0.508 1.00 84.12 75 VAL A N 1
ATOM 571 C CA . VAL A 1 75 ? -2.897 -9.058 -1.665 1.00 84.12 75 VAL A CA 1
ATOM 572 C C . VAL A 1 75 ? -1.627 -8.955 -2.508 1.00 84.12 75 VAL A C 1
ATOM 574 O O . VAL A 1 75 ? -0.513 -9.142 -2.030 1.00 84.12 75 VAL A O 1
ATOM 577 N N . ALA A 1 76 ? -1.805 -8.583 -3.771 1.00 86.75 76 ALA A N 1
ATOM 578 C CA . ALA A 1 76 ? -0.769 -8.237 -4.728 1.00 86.75 76 ALA A CA 1
ATOM 579 C C . ALA A 1 76 ? -0.855 -6.751 -5.114 1.00 86.75 76 ALA A C 1
ATOM 581 O O . ALA A 1 76 ? -1.946 -6.199 -5.303 1.00 86.75 76 ALA A O 1
ATOM 582 N N . LEU A 1 77 ? 0.297 -6.096 -5.283 1.00 87.06 77 LEU A N 1
ATOM 583 C CA . LEU A 1 77 ? 0.369 -4.733 -5.808 1.00 87.06 77 LEU A CA 1
ATOM 584 C C . LEU A 1 77 ? 0.448 -4.756 -7.338 1.00 87.06 77 LEU A C 1
ATOM 586 O O . LEU A 1 77 ? 1.432 -5.224 -7.905 1.00 87.06 77 LEU A O 1
ATOM 590 N N . LEU A 1 78 ? -0.547 -4.190 -8.015 1.00 88.31 78 LEU A N 1
ATOM 591 C CA . LEU A 1 78 ? -0.470 -3.878 -9.441 1.00 88.31 78 LEU A CA 1
ATOM 592 C C . LEU A 1 78 ? -0.018 -2.434 -9.617 1.00 88.31 78 LEU A C 1
ATOM 594 O O . LEU A 1 78 ? -0.627 -1.520 -9.057 1.00 88.31 78 LEU A O 1
ATOM 598 N N . VAL A 1 79 ? 1.023 -2.230 -10.422 1.00 86.25 79 VAL A N 1
ATOM 599 C CA . VAL A 1 79 ? 1.513 -0.896 -10.787 1.00 86.25 79 VAL A CA 1
ATOM 600 C C . VAL A 1 79 ? 1.357 -0.665 -12.283 1.00 86.25 79 VAL A C 1
ATOM 602 O O . VAL A 1 79 ? 1.759 -1.500 -13.093 1.00 86.25 79 VAL A O 1
ATOM 605 N N . ASP A 1 80 ? 0.810 0.485 -12.654 1.00 83.06 80 ASP A N 1
ATOM 606 C CA . ASP A 1 80 ? 0.824 0.982 -14.023 1.00 83.06 80 ASP A CA 1
ATOM 607 C C . ASP A 1 80 ? 2.034 1.906 -14.192 1.00 83.06 80 ASP A C 1
ATOM 609 O O . ASP A 1 80 ? 2.113 2.995 -13.619 1.00 83.06 80 ASP A O 1
ATOM 613 N N . ARG A 1 81 ? 3.006 1.460 -14.990 1.00 70.44 81 ARG A N 1
ATOM 614 C CA . ARG A 1 81 ? 4.264 2.195 -15.200 1.00 70.44 81 ARG A CA 1
ATOM 615 C C . ARG A 1 81 ? 4.112 3.437 -16.080 1.00 70.44 81 ARG A C 1
ATOM 617 O O . ARG A 1 81 ? 5.071 4.188 -16.215 1.00 70.44 81 ARG A O 1
ATOM 624 N N . ARG A 1 82 ? 2.960 3.634 -16.729 1.00 73.38 82 ARG A N 1
ATOM 625 C CA . ARG A 1 82 ? 2.710 4.792 -17.604 1.00 73.38 82 ARG A CA 1
ATOM 626 C C . ARG A 1 82 ? 2.128 5.972 -16.838 1.00 73.38 82 ARG A C 1
ATOM 628 O O . ARG A 1 82 ? 2.260 7.104 -17.290 1.00 73.38 82 ARG A O 1
ATOM 635 N N . THR A 1 83 ? 1.466 5.701 -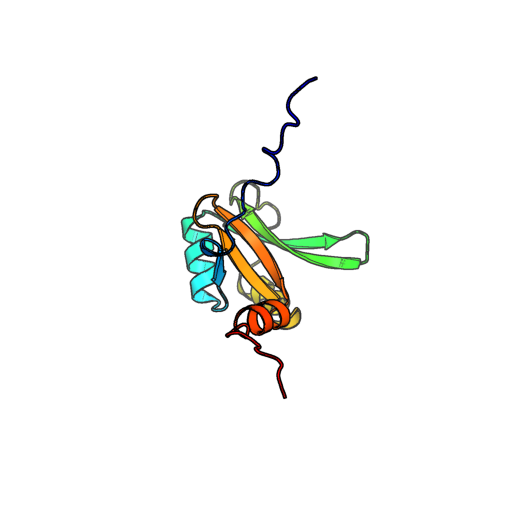15.721 1.00 75.06 83 THR A N 1
ATOM 636 C CA . THR A 1 83 ? 0.669 6.685 -14.981 1.00 75.06 83 THR A CA 1
ATOM 637 C C . THR A 1 83 ? 1.052 6.790 -13.506 1.00 75.06 83 THR A C 1
ATOM 639 O O . THR A 1 83 ? 0.360 7.486 -12.765 1.00 75.06 83 THR A O 1
ATOM 642 N N . ASP A 1 84 ? 2.096 6.075 -13.059 1.00 72.38 84 ASP A N 1
ATOM 643 C CA . ASP A 1 84 ? 2.512 5.967 -11.647 1.00 72.38 84 ASP A CA 1
ATOM 644 C C . ASP A 1 84 ? 1.347 5.627 -10.695 1.00 72.38 84 ASP A C 1
ATOM 646 O O . ASP A 1 84 ? 1.345 5.934 -9.495 1.00 72.38 84 ASP A O 1
ATOM 650 N N . SER A 1 85 ? 0.325 4.983 -11.257 1.00 81.62 85 SER A N 1
ATOM 651 C CA . SER A 1 85 ? -0.870 4.557 -10.552 1.00 81.62 85 SER A CA 1
ATOM 652 C C . SER A 1 85 ? -0.665 3.147 -10.031 1.00 81.62 85 SER A C 1
ATOM 654 O O . SER A 1 85 ? -0.007 2.319 -10.660 1.00 81.62 85 SER A O 1
ATOM 656 N N . HIS A 1 86 ? -1.251 2.859 -8.878 1.00 87.25 86 HIS A N 1
ATOM 657 C CA . HIS A 1 86 ? -1.174 1.545 -8.264 1.00 87.25 86 HIS A CA 1
ATOM 658 C C . HIS A 1 86 ? -2.522 1.132 -7.692 1.00 87.25 86 HIS A C 1
ATOM 660 O O . HIS A 1 86 ? -3.364 1.968 -7.357 1.00 87.25 86 HIS A O 1
ATOM 666 N N . ARG A 1 87 ? -2.728 -0.177 -7.587 1.00 86.88 87 ARG A N 1
ATOM 667 C CA . ARG A 1 87 ? -3.885 -0.766 -6.915 1.00 86.88 87 ARG A CA 1
ATOM 668 C C . ARG A 1 87 ? -3.501 -2.073 -6.245 1.00 86.88 87 ARG A C 1
ATOM 670 O O . ARG A 1 87 ? -2.695 -2.830 -6.775 1.00 86.88 87 ARG A O 1
ATOM 677 N N . PHE A 1 88 ? -4.121 -2.337 -5.106 1.00 86.56 88 PHE A N 1
ATOM 678 C CA . PHE A 1 88 ? -4.039 -3.627 -4.436 1.00 86.56 88 PHE A CA 1
ATOM 679 C C . PHE A 1 88 ? -5.196 -4.503 -4.911 1.00 86.56 88 PHE A C 1
ATOM 681 O O . PHE A 1 88 ? -6.325 -4.025 -5.045 1.00 86.56 88 PHE A O 1
ATOM 688 N N . VAL A 1 89 ? -4.902 -5.761 -5.199 1.00 83.12 89 VAL A N 1
ATOM 689 C CA . VAL A 1 89 ? -5.868 -6.787 -5.612 1.00 83.12 89 VAL A CA 1
ATOM 690 C C . VAL A 1 89 ? -5.582 -8.062 -4.831 1.00 83.12 89 VAL A C 1
ATOM 692 O O . VAL A 1 89 ? -4.442 -8.261 -4.434 1.00 83.12 89 VAL A O 1
ATOM 695 N N . ASP A 1 90 ? -6.570 -8.926 -4.613 1.00 79.75 90 ASP A N 1
ATOM 696 C CA . ASP A 1 90 ? -6.332 -10.232 -3.984 1.00 79.75 90 ASP A CA 1
ATOM 697 C C . ASP A 1 90 ? -5.282 -11.037 -4.775 1.00 79.75 90 ASP A C 1
ATOM 699 O O . ASP A 1 90 ? -5.340 -11.098 -6.008 1.00 79.75 90 ASP A O 1
ATOM 703 N N . ASP A 1 91 ? -4.314 -11.655 -4.093 1.00 73.50 91 ASP A N 1
ATOM 704 C CA . ASP A 1 91 ? -3.254 -12.436 -4.746 1.00 73.50 91 ASP A CA 1
ATOM 705 C C . ASP A 1 91 ? -3.840 -13.644 -5.493 1.00 73.50 91 ASP A C 1
ATOM 707 O O . ASP A 1 91 ? -3.410 -13.951 -6.609 1.00 73.50 91 ASP A O 1
ATOM 711 N N . GLU A 1 92 ? -4.913 -14.252 -4.966 1.00 68.00 92 GLU A N 1
ATOM 712 C CA . GLU A 1 92 ? -5.681 -15.292 -5.667 1.00 68.00 92 GLU A CA 1
ATOM 713 C C . GLU A 1 92 ? -6.177 -14.817 -7.042 1.00 68.00 92 GLU A C 1
ATOM 715 O O . GLU A 1 92 ? -5.986 -15.517 -8.038 1.00 68.00 92 GLU A O 1
ATOM 720 N N . ARG A 1 93 ? -6.692 -13.582 -7.146 1.00 58.03 93 ARG A N 1
ATOM 721 C CA . ARG A 1 93 ? -7.144 -12.998 -8.425 1.00 58.03 93 ARG A CA 1
ATOM 722 C C . ARG A 1 93 ? -5.991 -12.819 -9.414 1.00 58.03 93 ARG A C 1
ATOM 724 O O . ARG A 1 93 ? -6.188 -12.941 -10.624 1.00 58.03 93 ARG A O 1
ATOM 731 N N . VAL A 1 94 ? -4.786 -12.518 -8.925 1.00 59.50 94 VAL A N 1
ATOM 732 C CA . VAL A 1 94 ? -3.584 -12.383 -9.767 1.00 59.50 94 VAL A CA 1
ATOM 733 C C . VAL A 1 94 ? -3.080 -13.744 -10.236 1.00 59.50 94 VAL A C 1
ATOM 735 O O . VAL A 1 94 ? -2.629 -13.866 -11.380 1.00 59.50 94 VAL A O 1
ATOM 738 N N . ARG A 1 95 ? -3.185 -14.780 -9.396 1.00 58.00 95 ARG A N 1
ATOM 739 C CA . ARG A 1 95 ? -2.871 -16.159 -9.786 1.00 58.00 95 ARG A CA 1
ATOM 740 C C . ARG A 1 95 ? -3.850 -16.660 -10.838 1.00 58.00 95 ARG A C 1
ATOM 742 O O . ARG A 1 95 ? -3.389 -17.100 -11.885 1.00 58.00 95 ARG A O 1
ATOM 749 N N . GLU A 1 96 ? -5.156 -16.508 -10.629 1.00 54.16 96 GLU A N 1
ATOM 750 C CA . GLU A 1 96 ? -6.199 -16.896 -11.593 1.00 54.16 96 GLU A CA 1
ATOM 751 C C . GLU A 1 96 ? -6.025 -16.199 -12.952 1.00 54.16 96 GLU A C 1
ATOM 753 O O . GLU A 1 96 ? -6.123 -16.847 -13.991 1.00 54.16 96 GLU A O 1
ATOM 758 N N . GLY A 1 97 ? -5.655 -14.912 -12.962 1.00 52.03 97 GLY A N 1
ATOM 759 C CA . GLY A 1 97 ? -5.358 -14.168 -14.191 1.00 52.03 97 GLY A CA 1
ATOM 760 C C . GLY A 1 97 ? -4.115 -14.651 -14.958 1.00 52.03 97 GLY A C 1
ATOM 761 O O . GLY A 1 97 ? -4.029 -14.444 -16.167 1.00 52.03 97 GLY A O 1
ATOM 762 N N . ARG A 1 98 ? -3.158 -15.328 -14.299 1.00 49.78 98 ARG A N 1
ATOM 763 C CA . ARG A 1 98 ? -2.054 -16.037 -14.982 1.00 49.78 98 ARG A CA 1
ATOM 764 C C . ARG A 1 98 ? -2.461 -17.418 -15.498 1.00 49.78 98 ARG A C 1
ATOM 766 O O . ARG A 1 98 ? -1.772 -17.938 -16.375 1.00 49.78 98 ARG A O 1
ATOM 773 N N . VAL A 1 99 ? -3.541 -18.009 -14.981 1.00 44.94 99 VAL A N 1
ATOM 774 C CA . VAL A 1 99 ? -4.078 -19.305 -15.434 1.00 44.94 99 VAL A CA 1
ATOM 775 C C . VAL A 1 99 ? -5.165 -19.133 -16.506 1.00 44.94 99 VAL A C 1
ATOM 777 O O . VAL A 1 99 ? -6.053 -19.971 -16.615 1.00 44.94 99 VAL A O 1
ATOM 780 N N . ASP A 1 100 ? -5.054 -18.133 -17.388 1.00 48.16 100 ASP A N 1
ATOM 781 C CA . ASP A 1 100 ? -5.688 -18.237 -18.711 1.00 48.16 100 ASP A CA 1
ATOM 782 C C . ASP A 1 100 ? -4.664 -18.594 -19.799 1.00 48.16 100 ASP A C 1
ATOM 784 O O . ASP A 1 100 ? -4.158 -17.735 -20.527 1.00 48.16 100 ASP A O 1
ATOM 788 N N . PRO A 1 101 ? -4.333 -19.885 -19.953 1.00 46.59 101 PRO A N 1
ATOM 789 C CA . PRO A 1 101 ? -3.816 -20.398 -21.194 1.00 46.59 101 PRO A CA 1
ATOM 790 C C . PRO A 1 101 ? -4.959 -21.107 -21.908 1.00 46.59 101 PRO A C 1
ATOM 792 O O . PRO A 1 101 ? -4.941 -22.326 -21.956 1.00 46.59 101 PRO A O 1
ATOM 795 N N . ARG A 1 102 ? -5.927 -20.381 -22.489 1.00 48.69 102 ARG A N 1
ATOM 796 C CA . ARG A 1 102 ? -6.895 -20.959 -23.441 1.00 48.69 102 ARG A CA 1
ATOM 797 C C . ARG A 1 102 ? -7.597 -22.198 -22.875 1.00 48.69 102 ARG A C 1
ATOM 799 O O . ARG A 1 102 ? -7.134 -23.319 -23.050 1.00 48.69 102 ARG A O 1
ATOM 806 N N . THR A 1 103 ? -8.779 -22.035 -22.306 1.00 48.03 103 THR A N 1
ATOM 807 C CA . THR A 1 103 ? -9.675 -23.185 -22.144 1.00 48.03 103 THR A CA 1
ATOM 808 C C . THR A 1 103 ? -10.400 -23.440 -23.477 1.00 48.03 103 THR A C 1
ATOM 810 O O . THR A 1 103 ? -11.412 -22.783 -23.719 1.00 48.03 103 THR A O 1
ATOM 813 N N . PRO A 1 104 ? -9.995 -24.375 -24.372 1.00 45.72 104 PRO A N 1
ATOM 814 C CA . PRO A 1 104 ? -10.982 -25.075 -25.167 1.00 45.72 104 PRO A CA 1
ATOM 815 C C . PRO A 1 104 ? -11.599 -26.110 -24.228 1.00 45.72 104 PRO A C 1
ATOM 817 O O . PRO A 1 104 ? -11.124 -27.237 -24.095 1.00 45.72 104 PRO A O 1
ATOM 820 N N . GLY A 1 105 ? -12.656 -25.703 -23.533 1.00 50.69 105 GLY A N 1
ATOM 821 C CA . GLY A 1 105 ? 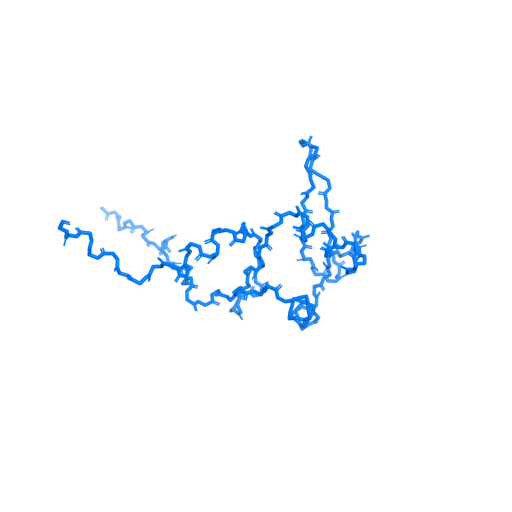-13.553 -26.642 -22.883 1.00 50.69 105 GLY A CA 1
ATOM 822 C C . GLY A 1 105 ? -14.275 -27.412 -23.977 1.00 50.69 105 GLY A C 1
ATOM 823 O O . GLY A 1 105 ? -15.319 -26.975 -24.447 1.00 50.69 105 GLY A O 1
ATOM 824 N N . ASN A 1 106 ? -13.680 -28.507 -24.444 1.00 45.16 106 ASN A N 1
ATOM 825 C CA . ASN A 1 106 ? -14.368 -29.475 -25.280 1.00 45.16 106 ASN A CA 1
ATOM 826 C C . ASN A 1 106 ? -13.708 -30.849 -25.130 1.00 45.16 106 ASN A C 1
ATOM 828 O O . ASN A 1 106 ? -12.735 -31.149 -25.822 1.00 45.16 106 ASN A O 1
ATOM 832 N N . ARG A 1 107 ? -14.231 -31.673 -24.220 1.00 48.88 107 ARG A N 1
ATOM 833 C CA . ARG A 1 107 ? -14.954 -32.908 -24.565 1.00 48.88 107 ARG A CA 1
ATOM 834 C C . ARG A 1 107 ? -15.384 -33.665 -23.313 1.00 48.88 107 ARG A C 1
ATOM 836 O O . ARG A 1 107 ? -14.550 -33.792 -22.396 1.00 48.88 107 ARG A O 1
#

Radius of gyration: 17.45 Å; chains: 1; bounding box: 40×48×45 Å

Foldseek 3Di:
DDPDPPVVPPDPPCVQKDWDPDLVVVVVLLVVLQWAWAWDQDPVRDIDIDTHHVVPPPRGDDSVVSVVVVVVQQWIWIARPVPRDIDIDHVVVVVVVVPPPDDPPDD

Secondary structure (DSSP, 8-state):
-PPP-GGGG----GGGEEEE-SHHHHHHHHHHTTEEEEEEE-TTS-EEEEEEETTT-TTB--HHHHHHHHHHHTEEEEEETTTTEEEEEEHHHHHHHH--S------

pLDDT: mean 75.25, std 17.78, range [41.62, 94.44]

Sequence (107 aa):
MPPENDTDRQARDPSAEHALSERSAIEGWAAAARKRPVVAATPGGSVRLDLVDERDASRAVDWDTFFTLYDAADVALLVDRRTDSHRFVDDERVREGRVDPRTPGNR

Organism: NCBI:txid1198324